Protein AF-A0A939YT21-F1 (afdb_monomer_lite)

Structure (mmCIF, N/CA/C/O backbone):
data_AF-A0A939YT21-F1
#
_entry.id   AF-A0A939YT21-F1
#
loop_
_atom_site.group_PDB
_atom_site.id
_atom_site.type_symbol
_atom_site.label_atom_id
_atom_site.label_alt_id
_atom_site.label_comp_id
_atom_site.label_asym_id
_atom_site.label_entity_id
_atom_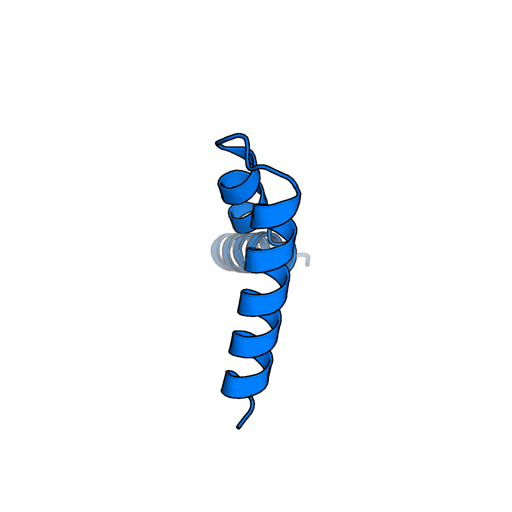site.label_seq_id
_atom_site.pdbx_PDB_ins_code
_atom_site.Cartn_x
_atom_site.Cartn_y
_atom_site.Cartn_z
_atom_site.occupancy
_atom_site.B_iso_or_equiv
_atom_site.auth_seq_id
_atom_site.auth_comp_id
_atom_site.auth_asym_id
_atom_site.auth_atom_id
_atom_site.pdbx_PDB_model_num
ATOM 1 N N . ARG A 1 1 ? -22.601 1.740 10.047 1.00 62.91 1 ARG A N 1
ATOM 2 C CA . ARG A 1 1 ? -22.850 1.450 11.476 1.00 62.91 1 ARG A CA 1
ATOM 3 C C . ARG A 1 1 ? -23.486 2.699 12.043 1.00 62.91 1 ARG A C 1
ATOM 5 O O . ARG A 1 1 ? -22.840 3.740 12.017 1.00 62.91 1 ARG A O 1
ATOM 12 N N . GLU A 1 2 ? -24.761 2.602 12.392 1.00 58.50 2 GLU A N 1
ATOM 13 C CA . GLU A 1 2 ? -25.539 3.718 12.928 1.00 58.50 2 GLU A CA 1
ATOM 14 C C . GLU A 1 2 ? -25.074 4.005 14.361 1.00 58.50 2 GLU A C 1
ATOM 16 O O . GLU A 1 2 ? -24.809 3.074 15.120 1.00 58.50 2 GLU A O 1
ATOM 21 N N . GLY A 1 3 ? -24.865 5.284 14.685 1.00 76.19 3 GLY A N 1
ATOM 22 C CA . GLY A 1 3 ? -24.384 5.732 16.000 1.00 76.19 3 GLY A CA 1
ATOM 23 C C . GLY A 1 3 ? -22.863 5.736 16.213 1.00 76.19 3 GLY A C 1
ATOM 24 O O . GLY A 1 3 ? -22.410 5.863 17.347 1.00 76.19 3 GLY A O 1
ATOM 25 N N . GLU A 1 4 ? -22.036 5.595 15.172 1.00 78.19 4 GLU A N 1
ATOM 26 C CA . GLU A 1 4 ? -20.582 5.696 15.359 1.00 78.19 4 GLU A CA 1
ATOM 27 C C . GLU A 1 4 ? -20.082 7.135 15.481 1.00 78.19 4 GLU A C 1
ATOM 29 O O . GLU A 1 4 ? -20.404 7.994 14.664 1.00 78.19 4 GLU A O 1
ATOM 34 N N . ASN A 1 5 ? -19.189 7.352 16.450 1.00 86.06 5 ASN A N 1
ATOM 35 C CA . ASN A 1 5 ? -18.477 8.613 16.608 1.00 86.06 5 ASN A CA 1
ATOM 36 C C . ASN A 1 5 ? -17.562 8.894 15.395 1.00 86.06 5 ASN A C 1
ATOM 38 O O . ASN A 1 5 ? -16.978 7.966 14.819 1.00 86.06 5 ASN A O 1
ATOM 42 N N . LEU A 1 6 ? -17.399 10.171 15.033 1.00 86.00 6 LEU A N 1
ATOM 43 C CA . LEU A 1 6 ? -16.702 10.615 13.814 1.00 86.00 6 LEU A CA 1
ATOM 44 C C . LEU A 1 6 ? -15.292 10.016 13.678 1.00 86.00 6 LEU A C 1
ATOM 46 O O . LEU A 1 6 ? -14.901 9.545 12.608 1.00 86.00 6 LEU A O 1
ATOM 50 N N . GLU A 1 7 ? -14.538 9.955 14.775 1.00 85.81 7 GLU A N 1
ATOM 51 C CA . GLU A 1 7 ? -13.190 9.381 14.780 1.00 85.81 7 GLU A CA 1
ATOM 52 C C . GLU A 1 7 ? -13.164 7.892 14.406 1.00 85.81 7 GLU A C 1
ATOM 54 O O . GLU A 1 7 ? -12.261 7.433 13.698 1.00 85.81 7 GLU A O 1
ATOM 59 N N . SER A 1 8 ? -14.174 7.128 14.834 1.00 88.19 8 SER A N 1
ATOM 60 C CA . SER A 1 8 ? -14.300 5.708 14.495 1.00 88.19 8 SER A CA 1
ATOM 61 C C . SER A 1 8 ? -14.553 5.532 12.997 1.00 88.19 8 SER A C 1
ATOM 63 O O . SER A 1 8 ? -13.900 4.710 12.339 1.00 88.19 8 SER A O 1
ATOM 65 N N . ALA A 1 9 ? -15.426 6.369 12.427 1.00 88.81 9 ALA A N 1
ATOM 66 C CA . ALA A 1 9 ? -15.707 6.377 10.997 1.00 88.81 9 ALA A CA 1
ATOM 67 C C . ALA A 1 9 ? -14.443 6.694 10.175 1.00 88.81 9 ALA A C 1
ATOM 69 O O . ALA A 1 9 ? -14.106 5.942 9.254 1.00 88.81 9 ALA A O 1
ATOM 70 N N . LEU A 1 10 ? -13.680 7.722 10.566 1.00 90.69 10 LEU A N 1
ATOM 71 C CA . LEU A 1 10 ? -12.421 8.095 9.910 1.00 90.69 10 LEU A CA 1
ATOM 72 C C . LEU A 1 10 ? -11.357 6.996 10.015 1.00 90.69 10 LEU A C 1
ATOM 74 O O . LEU A 1 10 ? -10.652 6.707 9.044 1.00 90.69 10 LEU A O 1
ATOM 78 N N . LYS A 1 11 ? -11.246 6.336 11.171 1.00 89.94 11 LYS A N 1
ATOM 79 C CA . LYS A 1 11 ? -10.296 5.234 11.372 1.00 89.94 11 LYS A CA 1
ATOM 80 C C . LYS A 1 11 ? -10.607 4.048 10.464 1.00 89.94 11 LYS A C 1
ATOM 82 O O . LYS A 1 11 ? -9.690 3.462 9.884 1.00 89.94 11 LYS A O 1
ATOM 87 N N . ARG A 1 12 ? -11.885 3.689 10.311 1.00 89.44 12 ARG A N 1
ATOM 88 C CA . ARG A 1 12 ? -12.287 2.639 9.365 1.00 89.44 12 ARG A CA 1
ATOM 89 C C . ARG A 1 12 ? -12.038 3.042 7.924 1.00 89.44 12 ARG A C 1
ATOM 91 O O . ARG A 1 12 ? -11.531 2.220 7.172 1.00 89.44 12 ARG A O 1
ATOM 98 N N . PHE A 1 13 ? -12.363 4.279 7.558 1.00 89.31 13 PHE A N 1
ATOM 99 C CA . PHE A 1 13 ? -12.134 4.781 6.209 1.00 89.31 13 PHE A CA 1
ATOM 100 C C . PHE A 1 13 ? -10.650 4.682 5.835 1.00 89.31 13 PHE A C 1
ATOM 102 O O . PHE A 1 13 ? -10.303 4.048 4.843 1.00 89.31 13 PHE A O 1
ATOM 109 N N . LYS A 1 14 ? -9.753 5.159 6.710 1.00 90.56 14 LYS A N 1
ATOM 110 C CA . LYS A 1 14 ? -8.299 5.014 6.527 1.00 90.56 14 LYS A CA 1
ATOM 111 C C . LYS A 1 14 ? -7.867 3.548 6.393 1.00 90.56 14 LYS A C 1
ATOM 113 O O . LYS A 1 14 ? -7.014 3.237 5.564 1.00 90.56 14 L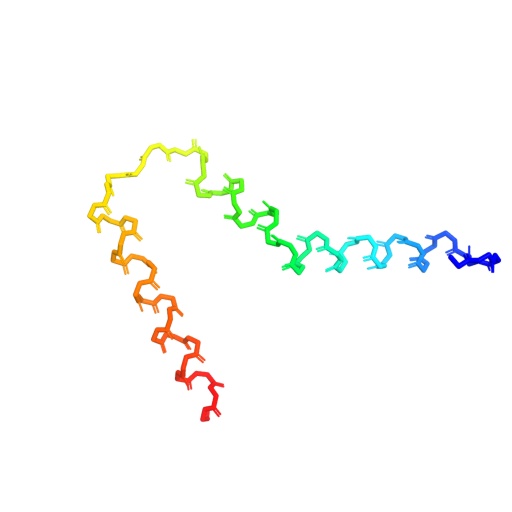YS A O 1
ATOM 118 N N . ARG A 1 15 ? -8.460 2.632 7.173 1.00 90.50 15 ARG A N 1
ATOM 119 C CA . ARG A 1 15 ? -8.202 1.184 7.055 1.00 90.50 15 ARG A CA 1
ATOM 120 C C . ARG A 1 15 ? -8.707 0.598 5.735 1.00 90.50 15 ARG A C 1
ATOM 122 O O . ARG A 1 15 ? -8.022 -0.268 5.200 1.00 90.50 15 ARG A O 1
ATOM 129 N N . SER A 1 16 ? -9.851 1.052 5.220 1.00 90.31 16 SER A N 1
ATOM 130 C CA . SER A 1 16 ? -10.356 0.646 3.901 1.00 90.31 16 SER A CA 1
ATOM 131 C C . SER A 1 16 ? -9.382 1.083 2.817 1.00 90.31 16 SER A C 1
ATOM 133 O O . SER A 1 16 ? -8.827 0.231 2.139 1.00 90.31 16 SER A O 1
ATOM 135 N N . CYS A 1 17 ? -9.019 2.369 2.768 1.00 91.19 17 CYS A N 1
ATOM 136 C CA . CYS A 1 17 ? -8.067 2.885 1.779 1.00 91.19 17 CYS A CA 1
ATOM 137 C C . CYS A 1 17 ? -6.704 2.173 1.832 1.00 91.19 17 CYS A C 1
ATOM 139 O O . CYS A 1 17 ? -6.061 1.967 0.801 1.00 91.19 17 CYS A O 1
ATOM 141 N N . ALA A 1 18 ? -6.251 1.786 3.031 1.00 89.81 18 ALA A N 1
ATOM 142 C CA . ALA A 1 18 ? -5.028 1.008 3.208 1.00 89.81 18 ALA A CA 1
ATOM 143 C C . ALA A 1 18 ? -5.168 -0.443 2.716 1.00 89.81 18 ALA A C 1
ATOM 145 O O . ALA A 1 18 ? -4.235 -0.965 2.107 1.00 89.81 18 ALA A O 1
ATOM 146 N N . ARG A 1 19 ? -6.315 -1.088 2.963 1.00 88.75 19 ARG A N 1
ATOM 147 C CA . ARG A 1 19 ? -6.618 -2.449 2.493 1.00 88.75 19 ARG A CA 1
ATOM 148 C C . ARG A 1 19 ? -6.747 -2.503 0.976 1.00 88.75 19 ARG A C 1
ATOM 150 O O . ARG A 1 19 ? -6.168 -3.388 0.355 1.00 88.75 19 ARG A O 1
ATOM 157 N N . ASP A 1 20 ? -7.451 -1.532 0.414 1.00 90.94 20 ASP A N 1
ATOM 158 C CA . ASP A 1 20 ? -7.689 -1.399 -1.021 1.00 90.94 20 ASP A CA 1
ATOM 159 C C . ASP A 1 20 ? -6.409 -0.965 -1.756 1.00 90.94 20 ASP A C 1
ATOM 161 O O . ASP A 1 20 ? -6.305 -1.056 -2.974 1.00 90.94 20 ASP A O 1
ATOM 165 N N . GLY A 1 21 ? -5.382 -0.530 -1.015 1.00 89.12 21 GLY A N 1
ATOM 166 C CA . GLY A 1 21 ? -4.071 -0.213 -1.567 1.00 89.12 21 GLY A CA 1
ATOM 167 C C . GLY A 1 21 ? -4.040 1.080 -2.380 1.00 89.12 21 GLY A C 1
ATOM 168 O O . GLY A 1 21 ? -3.058 1.299 -3.090 1.00 89.12 21 GLY A O 1
ATOM 169 N N . VAL A 1 22 ? -5.045 1.951 -2.235 1.00 90.25 22 VAL A N 1
ATOM 170 C CA . VAL A 1 22 ? -5.234 3.196 -3.006 1.00 90.25 22 VAL A CA 1
ATOM 171 C C . VAL A 1 22 ? -3.962 4.048 -3.026 1.00 90.25 22 VAL A C 1
ATOM 173 O O . VAL A 1 22 ? -3.454 4.411 -4.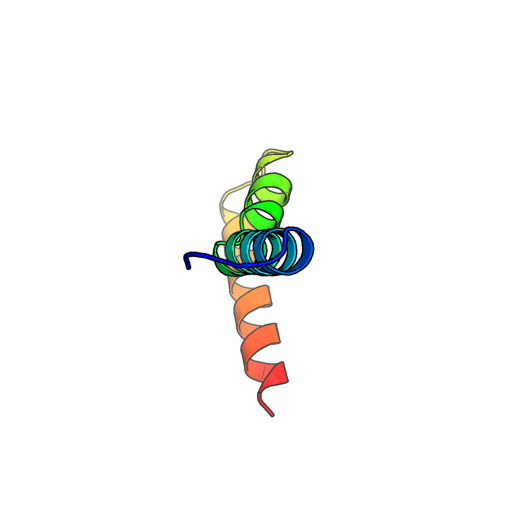084 1.00 90.25 22 VAL A O 1
ATOM 176 N N . MET A 1 23 ? -3.353 4.279 -1.859 1.00 86.06 23 MET A N 1
ATOM 177 C CA . MET A 1 23 ? -2.111 5.060 -1.755 1.00 86.06 23 MET A CA 1
ATOM 178 C C . MET A 1 23 ? -0.917 4.388 -2.446 1.00 86.06 23 MET A C 1
ATOM 180 O O . MET A 1 23 ? -0.018 5.061 -2.944 1.00 86.06 23 MET A O 1
ATOM 184 N N . SER A 1 24 ? -0.882 3.053 -2.468 1.00 87.62 24 SER A N 1
ATOM 185 C CA . SER A 1 24 ? 0.180 2.301 -3.142 1.00 87.62 24 SER A CA 1
ATOM 186 C C . SER A 1 24 ? 0.023 2.323 -4.660 1.00 87.62 24 SER A C 1
ATOM 188 O O . SER A 1 24 ? 1.014 2.235 -5.378 1.00 87.62 24 SER A O 1
ATOM 190 N N . GLU A 1 25 ? -1.211 2.429 -5.147 1.00 88.19 25 GLU A N 1
ATOM 191 C CA . GLU A 1 25 ? -1.516 2.523 -6.565 1.00 88.19 25 GLU A CA 1
ATOM 192 C C . GLU A 1 25 ? -1.187 3.906 -7.115 1.00 88.19 25 GLU A C 1
ATOM 194 O O . GLU A 1 25 ? -0.520 3.988 -8.145 1.00 88.19 25 GLU A O 1
ATOM 199 N N . LEU A 1 26 ? -1.557 4.968 -6.393 1.00 90.31 26 LEU A N 1
ATOM 200 C CA . LEU A 1 26 ? -1.195 6.343 -6.747 1.00 90.31 26 LEU A CA 1
ATOM 201 C C . LEU A 1 26 ? 0.318 6.472 -6.971 1.00 90.31 26 LEU A C 1
ATOM 203 O O . LEU A 1 26 ? 0.741 6.819 -8.069 1.00 90.31 26 LEU A O 1
ATOM 207 N N . ARG A 1 27 ? 1.136 6.021 -6.011 1.00 88.31 27 ARG A N 1
ATOM 208 C CA . ARG A 1 27 ? 2.609 6.042 -6.126 1.00 88.31 27 ARG A CA 1
ATOM 209 C C . ARG A 1 27 ? 3.162 5.243 -7.310 1.00 88.31 27 ARG A C 1
ATOM 211 O O . ARG A 1 27 ? 4.205 5.579 -7.855 1.00 88.31 27 ARG A O 1
ATOM 218 N N . LYS A 1 28 ? 2.493 4.158 -7.716 1.00 87.62 28 LYS A N 1
ATOM 219 C CA . LYS A 1 28 ? 2.895 3.353 -8.889 1.00 87.62 28 LYS A CA 1
ATOM 220 C C . LYS A 1 28 ? 2.498 4.002 -10.216 1.00 87.62 28 LYS A C 1
ATOM 222 O O . LYS A 1 28 ? 3.015 3.593 -11.254 1.00 87.62 28 LYS A O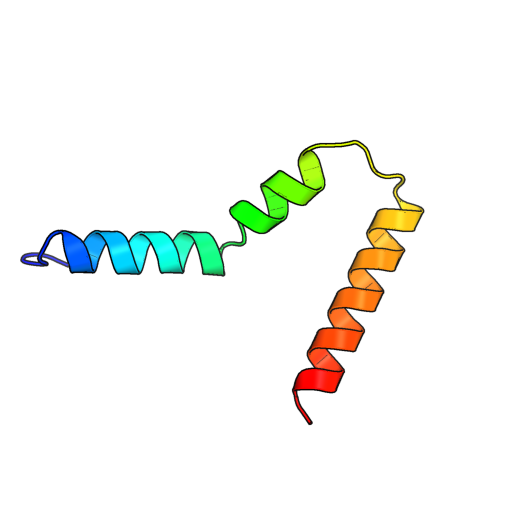 1
ATOM 227 N N . ARG A 1 29 ? 1.534 4.927 -10.190 1.00 88.88 29 ARG A N 1
ATOM 228 C CA . ARG A 1 29 ? 1.003 5.639 -11.361 1.00 88.88 29 ARG A CA 1
ATOM 229 C C . ARG A 1 29 ? 1.585 7.046 -11.520 1.00 88.88 29 ARG A C 1
ATOM 231 O O . ARG A 1 29 ? 1.463 7.591 -12.608 1.00 88.88 29 ARG A O 1
ATOM 238 N N . GLU A 1 30 ? 2.230 7.596 -10.489 1.00 90.00 30 GLU A N 1
ATOM 239 C CA . GLU A 1 30 ? 2.878 8.921 -10.508 1.00 90.00 30 GLU A CA 1
ATOM 240 C C . GLU A 1 30 ? 3.850 9.110 -11.681 1.00 90.00 30 GLU A C 1
ATOM 242 O O . GLU A 1 30 ? 3.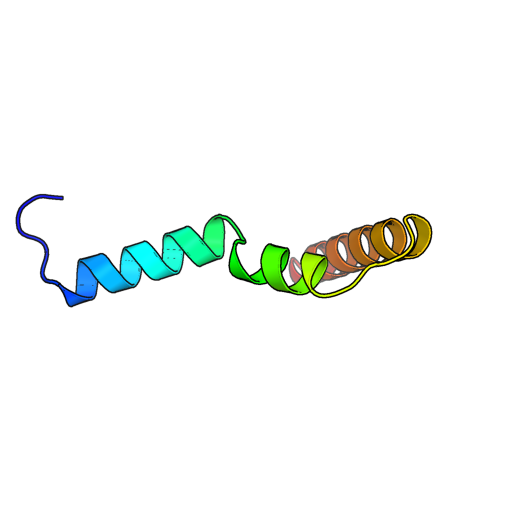943 10.200 -12.233 1.00 90.00 30 GLU A O 1
ATOM 247 N N . HIS A 1 31 ? 4.558 8.057 -12.088 1.00 90.00 31 HIS A N 1
ATOM 248 C CA . HIS A 1 31 ? 5.459 8.090 -13.236 1.00 90.00 31 HIS A CA 1
ATOM 249 C C . HIS A 1 31 ? 5.338 6.813 -14.064 1.00 90.00 31 HIS A C 1
ATOM 251 O O . HIS A 1 31 ? 5.009 5.734 -13.557 1.00 90.00 31 HIS A O 1
ATOM 257 N N . TYR A 1 32 ? 5.624 6.923 -15.364 1.00 92.62 32 TYR A N 1
ATOM 258 C CA . TYR A 1 32 ? 5.701 5.747 -16.217 1.00 92.62 32 TYR A CA 1
ATOM 259 C C . TYR A 1 32 ? 6.866 4.861 -15.785 1.00 92.62 32 TYR A C 1
ATOM 261 O O . TYR A 1 32 ? 8.000 5.299 -15.607 1.00 92.62 32 TYR A O 1
ATOM 269 N N . GLU A 1 33 ? 6.576 3.573 -15.689 1.00 90.81 33 GLU A N 1
ATOM 270 C CA . GLU A 1 33 ? 7.567 2.549 -15.438 1.00 90.81 33 GLU A CA 1
ATOM 271 C C . GLU A 1 33 ? 7.425 1.460 -16.500 1.00 90.81 33 GLU A C 1
ATOM 273 O O . GLU A 1 33 ? 6.324 0.953 -16.756 1.00 90.81 33 GLU A O 1
ATOM 278 N N . LYS A 1 34 ? 8.552 1.095 -17.121 1.00 93.88 34 LYS A N 1
ATOM 279 C CA . LYS A 1 34 ? 8.596 0.079 -18.176 1.00 93.88 34 LYS A CA 1
ATOM 280 C C . LYS A 1 34 ? 8.011 -1.249 -17.660 1.00 93.88 34 LYS A C 1
ATOM 282 O O . LYS A 1 34 ? 8.295 -1.632 -16.519 1.00 93.88 34 LYS A O 1
ATOM 287 N N . PRO A 1 35 ? 7.257 -2.008 -18.483 1.00 92.31 35 PRO A N 1
ATOM 288 C CA . PRO A 1 35 ? 6.616 -3.254 -18.054 1.00 92.31 35 PRO A CA 1
ATOM 289 C C . PRO A 1 35 ? 7.559 -4.262 -17.382 1.00 92.31 35 PRO A C 1
ATOM 291 O O . PRO A 1 35 ? 7.156 -4.949 -16.444 1.00 92.31 35 PRO A O 1
ATOM 294 N N . SER A 1 36 ? 8.823 -4.333 -17.813 1.00 93.44 36 SER A N 1
ATOM 295 C CA . SER A 1 36 ? 9.840 -5.202 -17.208 1.00 93.44 36 SER A CA 1
ATOM 296 C C . SER A 1 36 ? 10.148 -4.826 -15.756 1.00 93.44 36 SER A C 1
ATOM 298 O O . SER A 1 36 ? 10.218 -5.703 -14.895 1.00 93.44 36 SER A O 1
ATOM 300 N N . VAL A 1 37 ? 10.271 -3.531 -15.461 1.00 92.56 37 VAL A N 1
ATOM 301 C CA . VAL A 1 37 ? 10.574 -3.039 -14.113 1.00 92.56 37 VAL A CA 1
ATOM 302 C C . VAL A 1 37 ? 9.360 -3.218 -13.198 1.00 92.56 37 VAL A C 1
ATOM 304 O O . VAL A 1 37 ? 9.512 -3.730 -12.090 1.00 92.56 37 VAL A O 1
ATOM 307 N N . LYS A 1 38 ? 8.138 -2.972 -13.701 1.00 90.75 38 LYS A N 1
ATOM 308 C CA . LYS A 1 38 ? 6.889 -3.289 -12.980 1.00 90.75 38 LYS A CA 1
ATOM 309 C C . LYS A 1 38 ? 6.813 -4.769 -12.581 1.00 90.75 38 LYS A C 1
ATOM 311 O O . LYS A 1 38 ? 6.481 -5.090 -11.437 1.00 90.75 38 LYS A O 1
ATOM 316 N N . ARG A 1 39 ? 7.144 -5.685 -13.504 1.00 92.69 39 ARG A N 1
ATOM 317 C CA . ARG A 1 39 ? 7.176 -7.139 -13.241 1.00 92.69 39 ARG A CA 1
ATOM 318 C C . ARG A 1 39 ? 8.233 -7.505 -12.193 1.00 92.69 39 ARG A C 1
ATOM 320 O O . ARG A 1 39 ? 7.920 -8.267 -11.280 1.00 92.69 39 ARG A O 1
ATOM 327 N N . LYS A 1 40 ? 9.434 -6.922 -12.278 1.00 94.19 40 LYS A N 1
ATOM 328 C CA . LYS A 1 40 ? 10.519 -7.125 -11.302 1.00 94.19 40 LYS A CA 1
ATOM 329 C C . LYS A 1 40 ? 10.133 -6.634 -9.900 1.00 94.19 40 LYS A C 1
ATOM 331 O O . LYS A 1 40 ? 10.222 -7.391 -8.940 1.00 94.19 40 LYS A O 1
ATOM 336 N N . LYS A 1 41 ? 9.596 -5.417 -9.773 1.00 91.25 41 LYS A N 1
ATOM 337 C CA . LYS A 1 41 ? 9.126 -4.884 -8.481 1.00 91.25 41 LYS A CA 1
ATOM 338 C C . LYS A 1 41 ? 8.005 -5.735 -7.874 1.00 91.25 41 LYS A C 1
ATOM 340 O O . LYS A 1 41 ? 7.964 -5.925 -6.658 1.00 91.25 41 LYS A O 1
ATOM 345 N N . LYS A 1 42 ? 7.103 -6.285 -8.701 1.00 90.62 42 LYS A N 1
ATOM 346 C CA . LYS A 1 42 ? 6.033 -7.188 -8.241 1.00 90.62 42 LYS A CA 1
ATOM 347 C C . LYS A 1 42 ? 6.595 -8.485 -7.647 1.00 90.62 42 LYS A C 1
ATOM 349 O O . LYS A 1 42 ? 6.136 -8.894 -6.580 1.00 90.62 42 LYS A O 1
ATOM 354 N N . SER A 1 43 ? 7.569 -9.121 -8.302 1.00 92.75 43 SER A N 1
ATOM 355 C CA . SER A 1 43 ? 8.173 -10.362 -7.797 1.00 92.75 43 SER A CA 1
ATOM 356 C C . SER A 1 43 ? 8.997 -10.124 -6.529 1.00 92.75 43 SER A C 1
ATOM 358 O O . SER A 1 43 ? 8.884 -10.891 -5.575 1.00 92.75 43 SER A O 1
ATOM 360 N N . GLU A 1 44 ? 9.748 -9.024 -6.460 1.00 93.06 44 GLU A N 1
ATOM 361 C CA . GLU A 1 44 ? 10.487 -8.625 -5.256 1.00 93.06 44 GLU A CA 1
ATOM 362 C C . GLU A 1 44 ? 9.559 -8.374 -4.063 1.00 93.06 44 GLU A C 1
ATOM 364 O O . GLU A 1 44 ? 9.821 -8.861 -2.962 1.00 93.06 44 GLU A O 1
ATOM 369 N N . ALA A 1 45 ? 8.444 -7.665 -4.269 1.00 90.56 45 ALA A N 1
ATOM 370 C CA . ALA A 1 45 ? 7.453 -7.433 -3.221 1.00 90.56 45 ALA A CA 1
ATOM 371 C C . ALA A 1 45 ? 6.829 -8.746 -2.713 1.00 90.56 45 ALA A C 1
ATOM 373 O O . ALA A 1 45 ? 6.645 -8.911 -1.505 1.00 90.56 45 ALA A O 1
ATOM 374 N N . ALA A 1 46 ? 6.547 -9.696 -3.612 1.00 90.75 46 ALA A N 1
ATOM 375 C CA . ALA A 1 46 ? 6.040 -11.017 -3.243 1.00 90.75 46 ALA A CA 1
ATOM 376 C C . ALA A 1 46 ? 7.061 -11.811 -2.409 1.00 90.75 46 ALA A C 1
ATOM 378 O O . ALA A 1 46 ? 6.700 -12.340 -1.358 1.00 90.75 46 ALA A O 1
ATOM 379 N N . ARG A 1 47 ? 8.340 -11.823 -2.816 1.00 92.88 47 ARG A N 1
ATOM 380 C CA . ARG A 1 47 ? 9.430 -12.473 -2.063 1.00 92.88 47 ARG A CA 1
ATOM 381 C C . ARG A 1 47 ? 9.606 -11.859 -0.674 1.00 92.88 47 ARG A C 1
ATOM 383 O O . ARG A 1 47 ? 9.645 -12.585 0.311 1.00 92.88 47 ARG A O 1
ATOM 390 N N . LYS A 1 48 ? 9.627 -10.524 -0.571 1.00 90.38 48 LYS A N 1
ATOM 391 C CA . LYS A 1 48 ? 9.704 -9.825 0.726 1.00 90.38 48 LYS A CA 1
ATOM 392 C C . LYS A 1 48 ? 8.527 -10.180 1.642 1.00 90.38 48 LYS A C 1
ATOM 394 O O . LYS A 1 48 ? 8.727 -10.372 2.836 1.00 90.38 48 LYS A O 1
ATOM 399 N N . LYS A 1 49 ? 7.309 -10.297 1.097 1.00 87.94 49 LYS A N 1
ATOM 400 C CA . LYS A 1 49 ? 6.120 -10.700 1.868 1.00 87.94 49 LYS A CA 1
ATOM 401 C C . LYS A 1 49 ? 6.206 -12.151 2.354 1.00 87.94 49 LYS A C 1
ATOM 403 O O . LYS A 1 49 ? 5.798 -12.414 3.479 1.00 87.94 49 LYS A O 1
ATOM 408 N N . ALA A 1 50 ? 6.724 -13.062 1.529 1.00 88.25 50 ALA A N 1
ATOM 409 C CA . ALA A 1 50 ? 6.932 -14.459 1.908 1.00 88.25 50 ALA A CA 1
ATOM 410 C C . ALA A 1 50 ? 7.965 -14.588 3.037 1.00 88.25 50 ALA A C 1
ATOM 412 O O . ALA A 1 50 ? 7.693 -15.249 4.033 1.00 88.25 50 ALA A O 1
ATOM 413 N N . ASN A 1 51 ? 9.088 -13.872 2.932 1.00 87.75 51 ASN A N 1
ATOM 414 C CA . ASN A 1 51 ? 10.147 -13.900 3.943 1.00 87.75 51 ASN A CA 1
ATOM 415 C C . ASN A 1 51 ? 9.716 -13.292 5.284 1.00 87.75 51 ASN A C 1
ATOM 417 O O . ASN A 1 51 ? 10.202 -13.719 6.316 1.00 87.75 51 ASN A O 1
ATOM 421 N N . LYS A 1 52 ? 8.788 -12.325 5.288 1.00 81.75 52 LYS A N 1
ATOM 422 C CA . LYS A 1 52 ? 8.248 -11.723 6.522 1.00 81.75 52 LYS A CA 1
ATOM 423 C C . LYS A 1 52 ? 7.327 -12.671 7.315 1.00 81.75 52 LYS A C 1
ATOM 425 O O . LYS A 1 52 ? 6.875 -12.314 8.396 1.00 81.75 52 LYS A O 1
ATOM 430 N N . ARG A 1 53 ? 6.941 -13.812 6.733 1.00 69.88 53 ARG A N 1
ATOM 431 C CA . ARG A 1 53 ? 6.033 -14.785 7.361 1.00 69.88 53 ARG A CA 1
ATOM 432 C C . ARG A 1 53 ? 6.775 -15.822 8.219 1.00 69.88 53 ARG A C 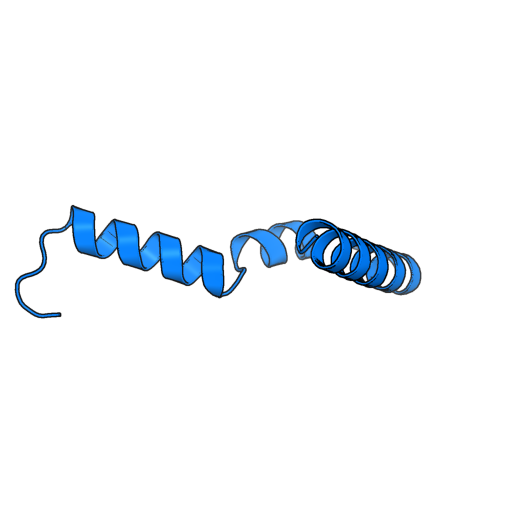1
ATOM 434 O O . ARG A 1 53 ? 6.102 -16.522 8.968 1.00 69.88 53 ARG A O 1
ATOM 441 N N . TYR A 1 54 ? 8.099 -15.904 8.089 1.00 53.34 54 TYR A N 1
ATOM 442 C CA . TYR A 1 54 ? 8.992 -16.630 8.994 1.00 53.34 54 TYR A CA 1
ATOM 443 C C . TYR A 1 54 ? 9.552 -15.692 10.061 1.00 53.34 54 TYR A C 1
ATOM 445 O O . TYR A 1 54 ? 9.703 -14.485 9.752 1.00 53.34 54 TYR A O 1
#

Secondary structure (DSSP, 8-state):
-TT--HHHHHHHHHHHHHHTTHHHHHHHHSS---HHHHHHHHHHHHHHHHHTT-

Foldseek 3Di:
DPPDDPVVVVVVVVVVCVVVCVVVVCVVVVDDDDPVVVVVVVVVVVVVVVVVVD

Radius of gyration: 16.32 Å; chains: 1; bounding box: 36×27×35 Å

pLDDT: mean 87.28, std 8.25, range [53.34, 94.19]

Sequence (54 aa):
REGENLESALKRFKRSCARDGVMSELRKREHYEKPSVKRKKKSEAARKKANKRY